Protein AF-A0A3D4LPK6-F1 (afdb_monomer_lite)

pLDDT: mean 95.9, std 2.82, range [78.75, 98.62]

Foldseek 3Di:
DVVCVVLVNQADDDDDDDDDDPVCCVVPVVVVVVVLVVLQVVLVCCVVPVQVVLVVCCVVVVDPHSVVSSVCSVVPPRHDDALVRCVVNVQSVVVVVCVVPCVVCPNDGDDPVRGDDD

Sequence (118 aa):
EAWNDATGGKSELYTGCIVINKEFAENNAEFVSEFLKQYEDSVKWVLENQKDASVLTAKHEIMPDAVLVEKALPYCGITFRKAVEAKDGLNDFYQILFDSNPASVGGSMPDDEFYFTE

Radius of gyration: 17.13 Å; chains: 1; bounding box: 43×25×40 Å

Secondary structure (DSSP, 8-state):
-HHHHHHTTS-----------HHHHHH-HHHHHHHHHHHHHHHHHHHH-HHHHHHHHHHTTSSS-HHHHHHHGGGTT-----HHHHHHHHHHHHHHHHHH-GGGGTSS---GGGS---

Structure (mmCIF, N/CA/C/O backbone):
data_AF-A0A3D4LPK6-F1
#
_entry.id   AF-A0A3D4LPK6-F1
#
loop_
_atom_site.group_PDB
_atom_site.id
_atom_site.type_symbol
_atom_site.label_atom_id
_atom_site.label_alt_id
_atom_site.label_comp_id
_atom_site.label_asym_id
_atom_site.label_entity_id
_atom_site.label_seq_id
_atom_site.pdbx_PDB_ins_code
_atom_site.Cartn_x
_atom_site.Cartn_y
_atom_site.Cartn_z
_atom_site.occupancy
_atom_site.B_iso_or_equiv
_atom_site.auth_seq_id
_atom_site.auth_comp_id
_atom_site.auth_asym_id
_atom_site.auth_atom_id
_atom_site.pdbx_PDB_model_num
ATOM 1 N N . GLU A 1 1 ? -7.125 -3.935 -15.214 1.00 82.38 1 GLU A N 1
ATOM 2 C CA . GLU A 1 1 ? -8.129 -3.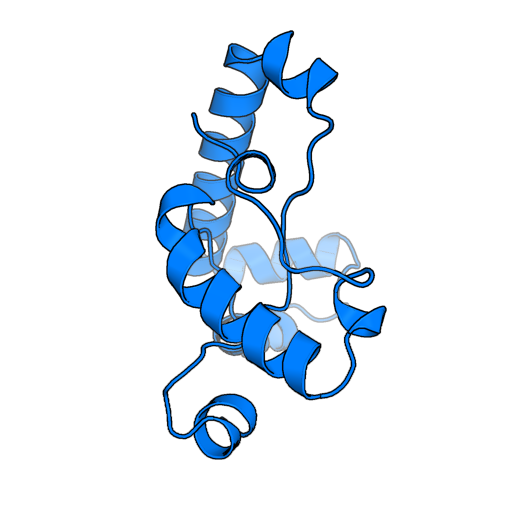969 -16.302 1.00 82.38 1 GLU A CA 1
ATOM 3 C C . GLU A 1 1 ? -9.310 -4.860 -15.942 1.00 82.38 1 GLU A C 1
ATOM 5 O O . GLU A 1 1 ? -10.341 -4.310 -15.593 1.00 82.38 1 GLU A O 1
ATOM 10 N N . ALA A 1 2 ? -9.147 -6.186 -15.850 1.00 93.19 2 ALA A N 1
ATOM 11 C CA . ALA A 1 2 ? -10.264 -7.104 -15.573 1.00 93.19 2 ALA A CA 1
ATOM 12 C C . ALA A 1 2 ? -11.127 -6.755 -14.339 1.00 93.19 2 ALA A C 1
ATOM 14 O O . ALA A 1 2 ? -12.346 -6.878 -14.401 1.00 93.19 2 ALA A O 1
ATOM 15 N N . TRP A 1 3 ? -10.521 -6.298 -13.234 1.00 93.50 3 TRP A N 1
ATOM 16 C CA . TRP A 1 3 ? -11.282 -5.844 -12.060 1.00 93.50 3 TRP A CA 1
ATOM 17 C C . TRP A 1 3 ? -12.166 -4.635 -12.376 1.00 93.50 3 TRP A C 1
ATOM 19 O O . TRP A 1 3 ? -13.364 -4.669 -12.131 1.00 93.50 3 TRP A O 1
ATOM 29 N N . ASN A 1 4 ? -11.582 -3.595 -12.970 1.00 92.50 4 ASN A N 1
ATOM 30 C CA . ASN A 1 4 ? -12.292 -2.373 -13.335 1.00 92.50 4 ASN A CA 1
ATOM 31 C C . ASN A 1 4 ? -13.470 -2.660 -14.281 1.00 92.50 4 ASN A C 1
ATOM 33 O O . ASN A 1 4 ? -14.550 -2.098 -14.114 1.00 92.50 4 ASN A O 1
ATOM 37 N N . ASP A 1 5 ? -13.280 -3.576 -15.234 1.00 95.00 5 ASP A N 1
ATOM 38 C CA . ASP A 1 5 ? -14.337 -3.999 -16.155 1.00 95.00 5 ASP A CA 1
ATOM 39 C C . ASP A 1 5 ? -15.448 -4.767 -15.426 1.00 95.00 5 ASP A C 1
ATOM 41 O O . ASP A 1 5 ? -16.631 -4.501 -15.636 1.00 95.00 5 ASP A O 1
ATOM 45 N N . ALA A 1 6 ? -15.082 -5.684 -14.524 1.00 93.38 6 ALA A N 1
ATOM 46 C CA . ALA A 1 6 ? -16.033 -6.471 -13.741 1.00 93.38 6 ALA A CA 1
ATOM 47 C C . ALA A 1 6 ? -16.868 -5.614 -12.774 1.00 93.38 6 ALA A C 1
ATOM 49 O O . ALA A 1 6 ? -18.028 -5.937 -12.516 1.00 93.38 6 ALA A O 1
ATOM 50 N N . THR A 1 7 ? -16.305 -4.520 -12.256 1.00 93.81 7 THR A N 1
ATOM 51 C CA . THR A 1 7 ? -16.992 -3.607 -11.329 1.00 93.81 7 THR A CA 1
ATOM 52 C C . THR A 1 7 ? -17.669 -2.430 -12.033 1.00 93.81 7 THR A C 1
ATOM 54 O O . THR A 1 7 ? -18.342 -1.628 -11.383 1.00 93.81 7 THR A O 1
ATOM 57 N N . GLY A 1 8 ? -17.522 -2.308 -13.357 1.00 93.00 8 GLY A N 1
ATOM 58 C CA . GLY A 1 8 ? -18.038 -1.174 -14.125 1.00 93.00 8 GLY A CA 1
ATOM 59 C C . GLY A 1 8 ? -17.443 0.164 -13.678 1.00 93.00 8 GLY A C 1
ATOM 60 O O . GLY A 1 8 ? -18.151 1.169 -13.661 1.00 93.00 8 GLY A O 1
ATOM 61 N N . GLY A 1 9 ? -16.177 0.161 -13.250 1.00 91.31 9 GLY A N 1
ATOM 62 C CA . GLY A 1 9 ? -15.467 1.339 -12.748 1.00 91.31 9 GLY A CA 1
ATOM 63 C C . GLY A 1 9 ? -15.883 1.810 -11.355 1.00 91.31 9 GLY A C 1
ATOM 64 O O . GLY A 1 9 ? -15.486 2.894 -10.944 1.00 91.31 9 GLY A O 1
ATOM 65 N N . LYS A 1 10 ? -16.686 1.028 -10.622 1.00 89.38 10 LYS A N 1
ATOM 66 C CA . LYS A 1 10 ? -17.163 1.394 -9.277 1.00 89.38 10 LYS A CA 1
ATOM 67 C C . LYS A 1 10 ? -16.160 1.120 -8.161 1.00 89.38 10 LYS A C 1
ATOM 69 O O . LYS A 1 10 ? -16.388 1.539 -7.040 1.00 89.38 10 LYS A O 1
ATOM 74 N N . SER A 1 11 ? -15.107 0.356 -8.435 1.00 94.62 11 SER A N 1
ATOM 75 C CA . SER A 1 11 ? -14.132 -0.043 -7.424 1.00 94.62 11 SER A CA 1
ATOM 76 C C . SER A 1 11 ? -12.756 -0.215 -8.050 1.00 94.62 11 SER A C 1
ATOM 78 O O . SER A 1 11 ? -12.618 -0.767 -9.146 1.00 94.62 11 SER A O 1
ATOM 80 N N . GLU A 1 12 ? -11.738 0.221 -7.315 1.00 93.12 12 GLU A N 1
ATOM 81 C CA . GLU A 1 12 ? -10.333 -0.050 -7.604 1.00 93.12 12 GLU A CA 1
ATOM 82 C C . GLU A 1 12 ? -9.895 -1.385 -6.983 1.00 93.12 12 GLU A C 1
ATOM 84 O O . GLU A 1 12 ? -10.475 -1.860 -6.007 1.00 93.12 12 GLU A O 1
ATOM 89 N N . LEU A 1 13 ? -8.868 -2.013 -7.563 1.00 93.19 13 LEU A N 1
ATOM 90 C CA . LEU A 1 13 ? -8.302 -3.249 -7.025 1.00 93.19 13 LEU A CA 1
ATOM 91 C C . LEU A 1 13 ? -7.191 -2.914 -6.028 1.00 93.19 13 LEU A C 1
ATOM 93 O O . LEU A 1 13 ? -6.144 -2.404 -6.426 1.00 93.19 13 LEU A O 1
ATOM 97 N N . TYR A 1 14 ? -7.390 -3.267 -4.761 1.00 93.50 14 TYR A N 1
ATOM 98 C CA . TYR A 1 14 ? -6.389 -3.103 -3.708 1.00 93.50 14 TYR A CA 1
ATOM 99 C C . TYR A 1 14 ? -5.699 -4.440 -3.430 1.00 93.50 14 TYR A C 1
ATOM 101 O O . TYR A 1 14 ? -6.349 -5.424 -3.082 1.00 93.50 14 TYR A O 1
ATOM 109 N N . THR A 1 15 ? -4.374 -4.491 -3.588 1.00 90.12 15 THR A N 1
ATOM 110 C CA . THR A 1 15 ? -3.588 -5.737 -3.467 1.00 90.12 15 THR A CA 1
ATOM 111 C C . THR A 1 15 ? -2.548 -5.714 -2.349 1.00 90.12 15 THR A C 1
ATOM 113 O O . THR A 1 15 ? -1.857 -6.709 -2.144 1.00 90.12 15 THR A O 1
ATOM 116 N N . GLY A 1 16 ? -2.412 -4.601 -1.627 1.00 92.75 16 GLY A N 1
ATOM 117 C CA . GLY A 1 16 ? -1.437 -4.445 -0.552 1.00 92.75 16 GLY A CA 1
ATOM 118 C C . GLY A 1 16 ? -1.863 -3.388 0.460 1.00 92.75 16 GLY A C 1
ATOM 119 O O . GLY A 1 16 ? -2.609 -2.467 0.133 1.00 92.75 16 GLY A O 1
ATOM 120 N N . CYS A 1 17 ? -1.393 -3.540 1.695 1.00 95.38 17 CYS A N 1
ATOM 121 C CA . CYS A 1 17 ? -1.595 -2.583 2.776 1.00 95.38 17 CYS A CA 1
ATOM 122 C C . CYS A 1 17 ? -0.437 -2.664 3.777 1.00 95.38 17 CYS A C 1
ATOM 124 O O . CYS A 1 17 ? 0.300 -3.652 3.820 1.00 95.38 17 CYS A O 1
ATOM 126 N N . ILE A 1 18 ? -0.300 -1.622 4.590 1.00 96.56 18 ILE A N 1
ATOM 127 C CA . ILE A 1 18 ? 0.501 -1.649 5.811 1.00 96.56 18 ILE A CA 1
ATOM 128 C C . ILE A 1 18 ? -0.471 -1.891 6.960 1.00 96.56 18 ILE A C 1
ATOM 130 O O . ILE A 1 18 ? -1.466 -1.181 7.084 1.00 96.56 18 ILE A O 1
ATOM 134 N N . VAL A 1 19 ? -0.177 -2.881 7.798 1.00 96.38 19 VAL A N 1
ATOM 135 C CA . VAL A 1 19 ? -0.948 -3.158 9.013 1.00 96.38 19 VAL A CA 1
ATOM 136 C C . VAL A 1 19 ? -0.072 -2.847 10.211 1.00 96.38 19 VAL A C 1
ATOM 138 O O . VAL A 1 19 ? 1.068 -3.306 10.294 1.00 96.38 19 VAL A O 1
ATOM 141 N N . ILE A 1 20 ? -0.620 -2.082 11.148 1.00 96.06 20 ILE A N 1
ATOM 142 C CA . ILE A 1 20 ? 0.039 -1.721 12.395 1.00 96.06 20 ILE A CA 1
ATOM 143 C C . ILE A 1 20 ? -0.840 -2.125 13.574 1.00 96.06 20 ILE A C 1
ATOM 145 O O . ILE A 1 20 ? -2.065 -2.036 13.522 1.00 96.06 20 ILE A O 1
ATOM 149 N N . ASN A 1 21 ? -0.215 -2.608 14.644 1.00 96.56 21 ASN A N 1
ATOM 150 C CA . ASN A 1 21 ? -0.929 -2.879 15.882 1.00 96.56 21 ASN A CA 1
ATOM 151 C C . ASN A 1 21 ? -1.391 -1.552 16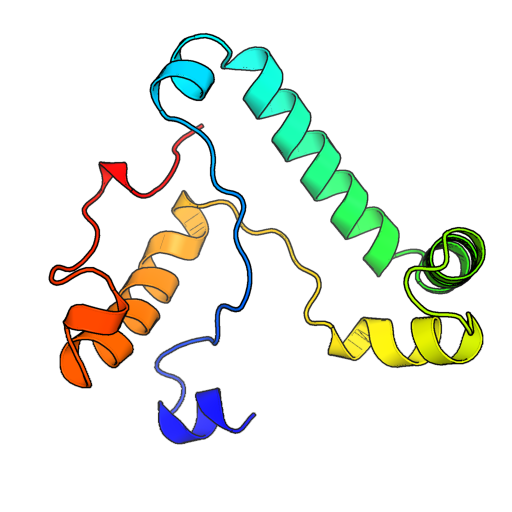.517 1.00 96.56 21 ASN A C 1
ATOM 153 O O . ASN A 1 21 ? -0.587 -0.630 16.655 1.00 96.56 21 ASN A O 1
ATOM 157 N N . LYS A 1 22 ? -2.666 -1.479 16.920 1.00 95.12 22 LYS A N 1
ATOM 158 C CA . LYS A 1 22 ? -3.290 -0.268 17.480 1.00 95.12 22 LYS A CA 1
ATOM 159 C C . LYS A 1 22 ? -2.539 0.277 18.699 1.00 95.12 22 LYS A C 1
ATOM 161 O O . LYS A 1 22 ? -2.131 1.431 18.688 1.00 95.12 22 LYS A O 1
ATOM 166 N N . GLU A 1 23 ? -2.271 -0.571 19.693 1.00 97.06 23 GLU A N 1
ATOM 167 C CA . GLU A 1 23 ? -1.557 -0.180 20.918 1.00 97.06 23 GLU A CA 1
ATOM 168 C C . GLU A 1 23 ? -0.137 0.315 20.611 1.00 97.06 23 GLU A C 1
ATOM 170 O O . GLU A 1 23 ? 0.339 1.281 21.207 1.00 97.06 23 GLU A O 1
ATOM 175 N N . PHE A 1 24 ? 0.551 -0.311 19.653 1.00 97.44 24 PHE A N 1
ATOM 176 C CA . PHE A 1 24 ? 1.858 0.171 19.219 1.00 97.44 24 PHE A CA 1
ATOM 177 C C . PHE A 1 24 ? 1.761 1.561 18.580 1.00 97.44 24 PHE A C 1
ATOM 179 O O . PHE A 1 24 ? 2.570 2.425 18.910 1.00 97.44 24 PHE A O 1
ATOM 186 N N . ALA A 1 25 ? 0.787 1.788 17.695 1.00 96.00 25 ALA A N 1
ATOM 187 C CA . ALA A 1 25 ? 0.624 3.072 17.022 1.00 96.00 25 ALA A CA 1
ATOM 188 C C . ALA A 1 25 ? 0.299 4.205 18.005 1.00 96.00 25 ALA A C 1
ATOM 190 O O . ALA A 1 25 ? 0.931 5.258 17.956 1.00 96.00 25 ALA A O 1
ATOM 191 N N . GLU A 1 26 ? -0.611 3.953 18.948 1.00 95.31 26 GLU A N 1
ATOM 192 C CA . GLU A 1 26 ? -1.003 4.909 19.990 1.00 95.31 26 GLU A CA 1
ATOM 193 C C . GLU A 1 26 ? 0.175 5.286 20.901 1.00 95.31 26 GLU A C 1
ATOM 195 O O . GLU A 1 26 ? 0.342 6.452 21.257 1.00 95.31 26 GLU A O 1
ATOM 200 N N . ASN A 1 27 ? 1.033 4.320 21.241 1.00 97.81 27 ASN A N 1
ATOM 201 C CA . ASN A 1 27 ? 2.176 4.547 22.126 1.00 97.81 27 ASN A CA 1
ATOM 202 C C . ASN A 1 27 ? 3.439 5.054 21.404 1.00 97.81 27 ASN A C 1
ATOM 204 O O . ASN A 1 27 ? 4.405 5.422 22.070 1.00 97.81 27 ASN A O 1
ATOM 208 N N . ASN A 1 28 ? 3.468 5.063 20.066 1.00 97.62 28 ASN A N 1
ATOM 209 C CA . ASN A 1 28 ? 4.662 5.390 19.275 1.00 97.62 28 ASN A CA 1
ATOM 210 C C . ASN A 1 28 ? 4.350 6.336 18.100 1.00 97.62 28 ASN A C 1
ATOM 212 O O . ASN A 1 28 ? 4.912 6.185 17.015 1.00 97.62 28 ASN A O 1
ATOM 216 N N . ALA A 1 29 ? 3.471 7.322 18.304 1.00 96.12 29 ALA A N 1
ATOM 217 C CA . ALA A 1 29 ? 2.961 8.193 17.239 1.00 96.12 29 ALA A CA 1
ATOM 218 C C . ALA A 1 29 ? 4.059 8.863 16.383 1.00 96.12 29 ALA A C 1
ATOM 220 O O . ALA A 1 29 ? 3.982 8.837 15.156 1.00 96.12 29 ALA A O 1
ATOM 221 N N . GLU A 1 30 ? 5.119 9.400 17.001 1.00 96.75 30 GLU A N 1
ATOM 222 C CA . GLU A 1 30 ? 6.232 10.028 16.266 1.00 96.75 30 GLU A CA 1
ATOM 223 C C . GLU A 1 30 ? 6.974 9.030 15.367 1.00 96.75 30 GLU A C 1
ATOM 225 O O . GLU A 1 30 ? 7.292 9.338 14.219 1.00 96.75 30 GLU A O 1
ATOM 230 N N . PHE A 1 31 ? 7.209 7.814 15.868 1.00 97.38 31 PHE A N 1
ATOM 231 C CA . PHE A 1 31 ? 7.851 6.757 15.092 1.00 97.38 31 PHE A CA 1
ATOM 232 C C . PHE A 1 31 ? 6.988 6.351 13.896 1.00 97.38 31 PHE A C 1
ATOM 234 O O . PHE A 1 31 ? 7.505 6.203 12.791 1.00 97.38 31 PHE A O 1
ATOM 241 N N . VAL A 1 32 ? 5.678 6.186 14.102 1.00 97.38 32 VAL A N 1
ATOM 242 C CA . VAL A 1 32 ? 4.748 5.809 13.029 1.00 97.38 32 VAL A CA 1
ATOM 243 C C . VAL A 1 32 ? 4.667 6.897 11.965 1.00 97.38 32 VAL A C 1
ATOM 245 O O . VAL A 1 32 ? 4.758 6.585 10.779 1.00 97.38 32 VAL A O 1
ATOM 248 N N . SER A 1 33 ? 4.558 8.163 12.373 1.00 96.12 33 SER A N 1
ATOM 249 C CA . SER A 1 33 ? 4.526 9.299 11.448 1.00 96.12 33 SER A CA 1
ATOM 250 C C . SER A 1 33 ? 5.798 9.367 10.597 1.00 96.12 33 SER A C 1
ATOM 252 O O . SER A 1 33 ? 5.724 9.461 9.371 1.00 96.12 33 SER A O 1
ATOM 254 N N . GLU A 1 34 ? 6.971 9.231 11.221 1.00 97.88 34 GLU A N 1
ATOM 255 C CA . GLU A 1 34 ? 8.239 9.253 10.493 1.00 97.88 34 GLU A CA 1
ATOM 256 C C . GLU A 1 34 ? 8.406 8.023 9.587 1.00 97.88 34 GLU A C 1
ATOM 258 O O . GLU A 1 34 ? 8.870 8.158 8.456 1.00 97.88 34 GLU A O 1
ATOM 263 N N . PHE A 1 35 ? 7.973 6.836 10.024 1.00 97.81 35 PHE A N 1
ATOM 264 C CA . PHE A 1 35 ? 7.969 5.638 9.183 1.00 97.81 35 PHE A CA 1
ATOM 265 C C . PHE A 1 35 ? 7.102 5.820 7.932 1.00 97.81 35 PHE A C 1
ATOM 267 O O . PHE A 1 35 ? 7.565 5.532 6.830 1.00 97.81 35 PHE A O 1
ATOM 274 N N . LEU A 1 36 ? 5.865 6.310 8.077 1.00 97.25 36 LEU A N 1
ATOM 275 C CA . LEU A 1 36 ? 4.950 6.514 6.948 1.00 97.25 36 LEU A CA 1
ATOM 276 C C . LEU A 1 36 ? 5.500 7.544 5.960 1.00 97.25 36 LEU A C 1
ATOM 278 O O . LEU A 1 36 ? 5.462 7.310 4.753 1.00 97.25 36 LEU A O 1
ATOM 282 N N . LYS A 1 37 ? 6.089 8.631 6.465 1.00 97.44 37 LYS A N 1
ATOM 283 C CA . LYS A 1 37 ? 6.776 9.626 5.639 1.00 97.44 37 LYS A CA 1
ATOM 284 C C . LYS A 1 37 ? 7.941 9.010 4.859 1.00 97.44 37 LYS A C 1
ATOM 286 O O . LYS A 1 37 ? 8.012 9.170 3.644 1.00 97.44 37 LYS A O 1
ATOM 291 N N . GLN A 1 38 ? 8.827 8.267 5.524 1.00 98.38 38 GLN A N 1
ATOM 292 C CA . GLN A 1 38 ? 9.949 7.602 4.850 1.00 98.38 38 GLN A CA 1
ATOM 293 C C . GLN A 1 38 ? 9.479 6.548 3.840 1.00 98.38 38 GLN A C 1
ATOM 295 O O . GLN A 1 38 ? 10.110 6.363 2.800 1.00 98.38 38 GLN A O 1
ATOM 300 N N . TYR A 1 39 ? 8.371 5.863 4.122 1.00 98.12 39 TYR A N 1
ATOM 301 C CA . TYR A 1 39 ? 7.777 4.897 3.206 1.00 98.12 39 TYR A CA 1
ATOM 302 C C . TYR A 1 39 ? 7.219 5.581 1.952 1.00 98.12 39 TYR A C 1
ATOM 304 O O . TYR A 1 39 ? 7.486 5.131 0.837 1.00 98.12 39 TYR A O 1
ATOM 312 N N . GLU A 1 40 ? 6.502 6.697 2.113 1.00 97.75 40 GLU A N 1
ATOM 313 C CA . GLU A 1 40 ? 6.025 7.518 0.997 1.00 97.75 40 GLU A CA 1
ATOM 314 C C . GLU A 1 40 ? 7.194 8.042 0.147 1.00 97.75 40 GLU A C 1
ATOM 316 O O . GLU A 1 40 ? 7.164 7.936 -1.082 1.00 97.75 40 GLU A O 1
ATOM 321 N N . ASP A 1 41 ? 8.252 8.543 0.788 1.00 98.50 41 ASP A N 1
ATOM 322 C CA . ASP A 1 41 ? 9.464 9.007 0.108 1.00 98.50 41 ASP A CA 1
ATOM 323 C C . ASP A 1 41 ? 10.171 7.862 -0.636 1.00 98.50 41 ASP A C 1
ATOM 325 O O . ASP A 1 41 ? 10.637 8.043 -1.762 1.00 98.50 41 ASP A O 1
ATOM 329 N N . SER A 1 42 ? 10.202 6.655 -0.061 1.00 98.38 42 SER A N 1
ATOM 330 C CA . SER A 1 42 ? 10.750 5.461 -0.714 1.00 98.38 42 SER A CA 1
ATOM 331 C C . SER A 1 42 ? 9.951 5.071 -1.959 1.00 98.38 42 SER A C 1
ATOM 333 O O . SER A 1 42 ? 10.541 4.800 -3.008 1.00 98.38 42 SER A O 1
ATOM 335 N N . VAL A 1 43 ? 8.617 5.097 -1.878 1.00 98.06 43 VAL A N 1
ATOM 336 C CA . VAL A 1 43 ? 7.726 4.854 -3.022 1.00 98.06 43 VAL A CA 1
ATOM 337 C C . VAL A 1 43 ? 7.972 5.880 -4.128 1.00 98.06 43 VAL A C 1
ATOM 339 O O . VAL A 1 43 ? 8.171 5.491 -5.281 1.00 98.06 43 VAL A O 1
ATOM 342 N N . LYS A 1 44 ? 8.021 7.176 -3.792 1.00 98.38 44 LYS A N 1
ATOM 343 C CA . LYS A 1 44 ? 8.330 8.248 -4.755 1.00 98.38 44 LYS A CA 1
ATOM 344 C C . LYS A 1 44 ? 9.687 8.025 -5.412 1.00 98.38 44 LYS A C 1
ATOM 346 O O . LYS A 1 44 ? 9.787 8.063 -6.636 1.00 98.38 44 LYS A O 1
ATOM 351 N N . TRP A 1 45 ? 10.705 7.698 -4.617 1.00 98.62 45 TRP A N 1
ATOM 352 C CA . TRP A 1 45 ? 12.045 7.439 -5.125 1.00 98.62 45 TRP A CA 1
ATOM 353 C C . TRP A 1 45 ? 12.064 6.291 -6.141 1.00 98.62 45 TRP A C 1
ATOM 355 O O . TRP A 1 45 ? 12.677 6.439 -7.196 1.00 98.62 45 TRP A O 1
ATOM 365 N N . VAL A 1 46 ? 11.360 5.180 -5.887 1.00 98.19 46 VAL A N 1
ATOM 366 C CA . VAL A 1 46 ? 11.270 4.059 -6.843 1.00 98.19 46 VAL A CA 1
ATOM 367 C C . VAL A 1 46 ? 10.613 4.492 -8.155 1.00 98.19 46 VAL A C 1
ATOM 369 O O . VAL A 1 46 ? 11.101 4.137 -9.229 1.00 98.19 46 VAL A O 1
ATOM 372 N N . LEU A 1 47 ? 9.529 5.269 -8.083 1.00 97.31 47 LEU A N 1
ATOM 373 C CA . LEU A 1 47 ? 8.800 5.736 -9.266 1.00 97.31 47 LEU A CA 1
ATOM 374 C C . LEU A 1 47 ? 9.629 6.703 -10.123 1.00 97.31 47 LEU A C 1
ATOM 376 O O . LEU A 1 47 ? 9.559 6.634 -11.352 1.00 97.31 47 LEU A O 1
ATOM 380 N N . GLU A 1 48 ? 10.429 7.559 -9.487 1.00 98.00 48 GLU A N 1
ATOM 381 C CA . GLU A 1 48 ? 11.295 8.545 -10.144 1.00 98.00 48 GLU A CA 1
ATOM 382 C C . GLU A 1 48 ? 12.633 7.954 -10.624 1.00 98.00 48 GLU A C 1
ATOM 384 O O . GLU A 1 48 ? 13.217 8.453 -11.584 1.00 98.00 48 GLU A O 1
ATOM 389 N N . ASN A 1 49 ? 13.113 6.872 -9.998 1.00 98.25 49 ASN A N 1
ATOM 390 C CA . ASN A 1 49 ? 14.451 6.306 -10.213 1.00 98.25 49 ASN A CA 1
ATOM 391 C C . ASN A 1 49 ? 14.397 4.812 -10.578 1.00 98.25 49 ASN A C 1
ATOM 393 O O . ASN A 1 49 ? 15.175 4.004 -10.071 1.00 98.25 49 ASN A O 1
ATOM 397 N N . GLN A 1 50 ? 13.491 4.426 -11.480 1.00 97.94 50 GLN A N 1
ATOM 398 C CA . GLN A 1 50 ? 13.197 3.019 -11.807 1.00 97.94 50 GLN A CA 1
ATOM 399 C C . GLN A 1 50 ? 14.427 2.192 -12.210 1.00 97.94 50 GLN A C 1
ATOM 401 O O . GLN A 1 50 ? 14.529 1.020 -11.852 1.00 97.94 50 GLN A O 1
ATOM 406 N N . LYS A 1 51 ? 15.387 2.803 -12.910 1.00 98.12 51 LYS A N 1
ATOM 407 C CA . LYS A 1 51 ? 16.646 2.151 -13.285 1.00 98.12 51 LYS A CA 1
ATOM 408 C C . LYS A 1 51 ? 17.538 1.845 -12.079 1.00 98.12 51 LYS A C 1
ATOM 410 O O . LYS A 1 51 ? 18.126 0.772 -12.001 1.00 98.12 51 LYS A O 1
ATOM 415 N N . ASP A 1 52 ? 17.653 2.770 -11.133 1.00 98.50 52 ASP A N 1
ATOM 416 C CA . ASP A 1 52 ? 18.476 2.544 -9.942 1.00 98.50 52 ASP A CA 1
ATOM 417 C C . ASP A 1 52 ? 17.772 1.578 -8.983 1.00 98.50 52 ASP A C 1
ATOM 419 O O . ASP A 1 52 ? 18.403 0.678 -8.422 1.00 98.50 52 ASP A O 1
ATOM 423 N N . ALA A 1 53 ? 16.447 1.701 -8.866 1.00 98.31 53 ALA A N 1
ATOM 424 C CA . ALA A 1 53 ? 15.612 0.755 -8.140 1.00 98.31 53 ALA A CA 1
ATOM 425 C C . ALA A 1 53 ? 15.774 -0.671 -8.690 1.00 98.31 53 ALA A C 1
ATOM 427 O O . ALA A 1 53 ? 15.965 -1.599 -7.908 1.00 98.31 53 ALA A O 1
ATOM 428 N N . SER A 1 54 ? 15.793 -0.854 -10.014 1.00 98.38 54 SER A N 1
ATOM 429 C CA . SER A 1 54 ? 15.918 -2.177 -10.632 1.00 98.38 54 SER A CA 1
ATOM 430 C C . SER A 1 54 ? 17.251 -2.869 -10.332 1.00 98.38 54 SER A C 1
ATOM 432 O O . SER A 1 54 ? 17.286 -4.071 -10.048 1.00 98.38 54 SER A O 1
ATOM 434 N N . VAL A 1 55 ? 18.347 -2.104 -10.312 1.00 98.38 55 VAL A N 1
ATOM 435 C CA . VAL A 1 55 ? 19.674 -2.595 -9.918 1.00 98.38 55 VAL A CA 1
ATOM 436 C C . VAL A 1 55 ? 19.682 -3.025 -8.452 1.00 98.38 55 VAL A C 1
ATOM 438 O O . VAL A 1 55 ? 20.233 -4.080 -8.133 1.00 98.38 55 VAL A O 1
ATOM 441 N N . LEU A 1 56 ? 19.056 -2.250 -7.558 1.00 98.19 56 LEU A N 1
ATOM 442 C CA . LEU A 1 56 ? 18.928 -2.617 -6.145 1.00 98.19 56 LEU A CA 1
ATOM 443 C C . LEU A 1 56 ? 18.082 -3.882 -5.963 1.00 98.19 56 LEU A C 1
ATOM 445 O O . LEU A 1 56 ? 18.501 -4.787 -5.244 1.00 98.19 56 LEU A O 1
ATOM 449 N N . THR A 1 57 ? 16.940 -3.987 -6.644 1.00 97.94 57 THR A N 1
ATOM 450 C CA . THR A 1 57 ? 16.065 -5.168 -6.588 1.00 97.94 57 THR A CA 1
ATOM 451 C C . THR A 1 57 ? 16.807 -6.443 -6.991 1.00 97.94 57 THR A C 1
ATOM 453 O O . THR A 1 57 ? 16.699 -7.452 -6.291 1.00 97.94 57 THR A O 1
ATOM 456 N N . ALA A 1 58 ? 17.601 -6.395 -8.067 1.00 97.50 58 ALA A N 1
ATOM 457 C CA . ALA A 1 58 ? 18.401 -7.535 -8.516 1.00 97.50 58 ALA A CA 1
ATOM 458 C C . ALA A 1 58 ? 19.565 -7.854 -7.577 1.00 97.50 58 ALA A C 1
ATOM 460 O O . ALA A 1 58 ? 19.779 -9.014 -7.228 1.00 97.50 58 ALA A O 1
ATOM 461 N N . LYS A 1 59 ? 20.279 -6.827 -7.103 1.00 97.75 59 LYS A N 1
ATOM 462 C CA . LYS A 1 59 ? 21.364 -6.978 -6.124 1.00 97.75 59 LYS A CA 1
ATOM 463 C C . LYS A 1 59 ? 20.895 -7.655 -4.833 1.00 97.75 59 LYS A C 1
ATOM 465 O O . LYS A 1 59 ? 21.665 -8.393 -4.227 1.00 97.75 59 LYS A O 1
ATOM 470 N N . HIS A 1 60 ? 19.668 -7.372 -4.407 1.00 97.69 60 HIS A N 1
ATOM 471 C CA . HIS A 1 60 ? 19.062 -7.940 -3.204 1.00 97.69 60 HIS A CA 1
ATOM 472 C C . HIS A 1 60 ? 18.250 -9.216 -3.470 1.00 97.69 60 HIS A C 1
ATOM 474 O O . HIS A 1 60 ? 17.525 -9.657 -2.584 1.00 97.69 60 HIS A O 1
ATOM 480 N N . GLU A 1 61 ? 18.374 -9.809 -4.662 1.00 96.38 61 GLU A N 1
ATOM 481 C CA . GLU A 1 61 ? 17.788 -11.108 -5.025 1.00 96.38 61 GLU A CA 1
ATOM 482 C C . GLU A 1 61 ? 16.252 -11.181 -4.891 1.00 96.38 61 GLU A C 1
ATOM 484 O O . GLU A 1 61 ? 15.678 -12.265 -4.835 1.00 96.38 61 GLU A O 1
ATOM 489 N N . ILE A 1 62 ? 15.564 -10.031 -4.901 1.00 95.62 62 ILE A N 1
ATOM 490 C CA . ILE A 1 62 ? 14.091 -9.968 -4.909 1.00 95.62 62 ILE A CA 1
ATOM 491 C C . ILE A 1 62 ? 13.567 -10.459 -6.264 1.00 95.62 62 ILE A C 1
ATOM 493 O O . ILE A 1 62 ? 12.601 -11.215 -6.343 1.00 95.62 62 ILE A O 1
ATOM 497 N N . MET A 1 63 ? 14.229 -10.035 -7.342 1.00 95.25 63 MET A N 1
ATOM 498 C CA . MET A 1 63 ? 14.014 -10.530 -8.697 1.00 95.25 63 MET A CA 1
ATOM 499 C C . MET A 1 63 ? 15.345 -10.456 -9.457 1.00 95.25 63 MET A C 1
ATOM 501 O O . MET A 1 63 ? 15.981 -9.409 -9.432 1.00 95.25 63 MET A O 1
ATOM 505 N N . PRO A 1 64 ? 15.785 -11.525 -10.140 1.00 90.94 64 PRO A N 1
ATOM 506 C CA . PRO A 1 64 ? 17.198 -11.709 -10.490 1.00 90.94 64 PRO A CA 1
ATOM 507 C C . PRO A 1 64 ? 17.739 -10.828 -11.630 1.00 90.94 64 PRO A C 1
ATOM 509 O O . PRO A 1 64 ? 18.951 -10.774 -11.817 1.00 90.94 64 PRO A O 1
ATOM 512 N N . ASP A 1 65 ? 16.887 -10.159 -12.409 1.00 97.06 65 ASP A N 1
ATOM 513 C CA . ASP A 1 65 ? 17.301 -9.435 -13.617 1.00 97.06 65 ASP A CA 1
ATOM 514 C C . ASP A 1 65 ? 16.834 -7.976 -13.577 1.00 97.06 65 ASP A C 1
ATOM 516 O O . ASP A 1 65 ? 15.638 -7.691 -13.650 1.00 97.06 65 ASP A O 1
ATOM 520 N N . ALA A 1 66 ? 17.788 -7.046 -13.488 1.00 97.75 66 ALA A N 1
ATOM 521 C CA . ALA A 1 66 ? 17.503 -5.616 -13.387 1.00 97.75 66 ALA A CA 1
ATOM 522 C C . ALA A 1 66 ? 16.770 -5.062 -14.625 1.00 97.75 66 ALA A C 1
ATOM 524 O O . ALA A 1 66 ? 15.918 -4.188 -14.498 1.00 97.75 66 ALA A O 1
ATOM 525 N N . VAL A 1 67 ? 17.038 -5.586 -15.827 1.00 97.94 67 VAL A N 1
ATOM 526 C CA . VAL A 1 67 ? 16.358 -5.132 -17.051 1.00 97.94 67 VAL A CA 1
ATOM 527 C C . VAL A 1 67 ? 14.892 -5.565 -17.040 1.00 97.94 67 VAL A C 1
ATOM 529 O O . VAL A 1 67 ? 14.018 -4.808 -17.465 1.00 97.94 67 VAL A O 1
ATOM 532 N N . LEU A 1 68 ? 14.601 -6.773 -16.555 1.00 97.69 68 LEU A N 1
ATOM 533 C CA . LEU A 1 68 ? 13.232 -7.247 -16.375 1.00 97.69 68 LEU A CA 1
ATOM 534 C C . LEU A 1 68 ? 12.514 -6.497 -15.250 1.00 97.69 68 LEU A C 1
ATOM 536 O O . LEU A 1 68 ? 11.346 -6.159 -15.428 1.00 97.69 68 LEU A O 1
ATOM 540 N N . VAL A 1 69 ? 13.196 -6.184 -14.144 1.00 97.69 69 VAL A N 1
ATOM 541 C CA . VAL A 1 69 ? 12.618 -5.374 -13.061 1.00 97.69 69 VAL A CA 1
ATOM 542 C C . VAL A 1 69 ? 12.247 -3.981 -13.564 1.00 97.69 69 VAL A C 1
ATOM 544 O O . VAL A 1 69 ? 11.109 -3.562 -13.380 1.00 97.69 69 VAL A O 1
ATOM 547 N N . GLU A 1 70 ? 13.158 -3.282 -14.247 1.00 98.06 70 GLU A N 1
ATOM 548 C CA . GLU A 1 70 ? 12.898 -1.934 -14.777 1.00 98.06 70 GLU A CA 1
ATOM 549 C C . GLU A 1 70 ? 11.679 -1.924 -15.709 1.00 98.06 70 GLU A C 1
ATOM 551 O O . GLU A 1 70 ? 10.824 -1.049 -15.616 1.00 98.06 70 GLU A O 1
ATOM 556 N N . LYS A 1 71 ? 11.540 -2.951 -16.558 1.00 97.44 71 LYS A N 1
ATOM 557 C CA . LYS A 1 71 ? 10.366 -3.116 -17.429 1.00 97.44 71 LYS A CA 1
ATOM 558 C C . LYS A 1 71 ? 9.077 -3.422 -16.667 1.00 97.44 71 LYS A C 1
ATOM 560 O O . LYS A 1 71 ? 8.004 -3.090 -17.165 1.00 97.44 71 LYS A O 1
ATOM 565 N N . ALA A 1 72 ? 9.166 -4.091 -15.521 1.00 96.19 72 ALA A N 1
ATOM 566 C CA . ALA A 1 72 ? 8.014 -4.498 -14.726 1.00 96.19 72 ALA A CA 1
ATOM 567 C C . ALA A 1 72 ? 7.486 -3.372 -13.825 1.00 96.19 72 ALA A C 1
ATOM 569 O O . ALA A 1 72 ? 6.276 -3.294 -13.630 1.00 96.19 72 ALA A O 1
ATOM 570 N N . LEU A 1 73 ? 8.358 -2.488 -13.323 1.00 96.00 73 LEU A N 1
ATOM 571 C CA . LEU A 1 73 ? 8.012 -1.431 -12.360 1.00 96.00 73 LEU A CA 1
ATOM 572 C C . LEU A 1 73 ? 6.764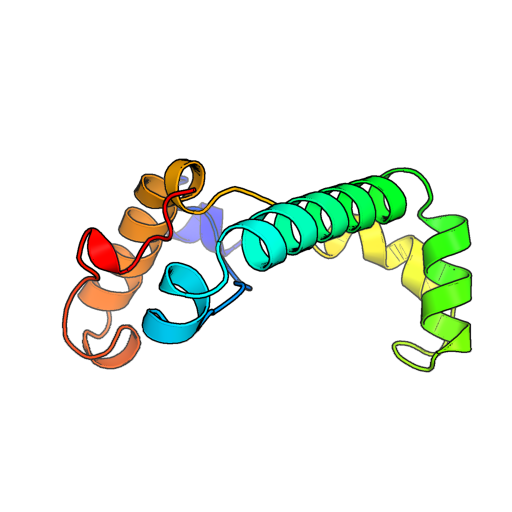 -0.605 -12.740 1.00 96.00 73 LEU A C 1
ATOM 574 O O . LEU A 1 73 ? 5.899 -0.449 -11.874 1.00 96.00 73 LEU A O 1
ATOM 578 N N . PRO A 1 74 ? 6.574 -0.154 -14.001 1.00 94.81 74 PRO A N 1
ATOM 579 C CA . PRO A 1 74 ? 5.363 0.573 -14.400 1.00 94.81 74 PRO A CA 1
ATOM 580 C C . PRO A 1 74 ? 4.055 -0.213 -14.224 1.00 94.81 74 PRO A C 1
ATOM 582 O O . PRO A 1 74 ? 2.987 0.383 -14.112 1.00 94.81 74 PRO A O 1
ATOM 585 N N . TYR A 1 75 ? 4.126 -1.544 -14.199 1.00 93.62 75 TYR A N 1
ATOM 586 C CA . TYR A 1 75 ? 2.977 -2.448 -14.102 1.00 93.62 75 TYR A CA 1
ATOM 587 C C . TYR A 1 75 ? 2.773 -3.014 -12.693 1.00 93.62 75 TYR A C 1
ATOM 589 O O . TYR A 1 75 ? 1.769 -3.676 -12.440 1.00 93.62 75 TYR A O 1
ATOM 597 N N . CYS A 1 76 ? 3.695 -2.752 -11.763 1.00 93.25 76 CYS A N 1
ATOM 598 C CA . CYS A 1 76 ? 3.607 -3.233 -10.384 1.00 93.25 76 CYS A CA 1
ATOM 599 C C . CYS A 1 76 ? 2.573 -2.475 -9.536 1.00 93.25 76 CYS A C 1
ATOM 601 O O . CYS A 1 76 ? 2.304 -2.894 -8.414 1.00 93.25 76 CYS A O 1
ATOM 603 N N . GLY A 1 77 ? 2.016 -1.363 -10.033 1.00 91.88 77 GLY A N 1
ATOM 604 C CA . GLY A 1 77 ? 1.034 -0.568 -9.289 1.00 91.88 77 GLY A CA 1
ATOM 605 C C . GLY A 1 77 ? 1.596 0.030 -7.994 1.00 91.88 77 GLY A C 1
ATOM 606 O O . GLY A 1 77 ? 0.855 0.204 -7.031 1.00 91.88 77 GLY A O 1
ATOM 607 N N . ILE A 1 78 ? 2.906 0.308 -7.952 1.00 95.31 78 ILE A N 1
ATOM 608 C CA . ILE A 1 78 ? 3.579 0.859 -6.770 1.00 95.31 78 ILE A CA 1
ATOM 609 C C . ILE A 1 78 ? 3.006 2.247 -6.480 1.00 95.31 78 ILE A C 1
ATOM 611 O O . ILE A 1 78 ? 3.113 3.166 -7.290 1.00 95.31 78 ILE A O 1
ATOM 615 N N . THR A 1 79 ? 2.383 2.390 -5.317 1.00 95.44 79 THR A N 1
ATOM 616 C CA . THR A 1 79 ? 1.764 3.632 -4.864 1.00 95.44 79 THR A CA 1
ATOM 617 C C . THR A 1 79 ? 1.706 3.656 -3.341 1.00 95.44 79 THR A C 1
ATOM 619 O O . THR A 1 79 ? 1.805 2.617 -2.687 1.00 95.44 79 THR A O 1
ATOM 622 N N . PHE A 1 80 ? 1.532 4.848 -2.784 1.00 96.50 80 PHE A N 1
ATOM 623 C CA . PHE A 1 80 ? 1.231 5.060 -1.379 1.00 96.50 80 PHE A CA 1
ATOM 624 C C . PHE A 1 80 ? 0.020 5.984 -1.296 1.00 96.50 80 PHE A C 1
ATOM 626 O O . PHE A 1 80 ? -0.027 7.008 -1.976 1.00 96.50 80 PHE A O 1
ATOM 633 N N . ARG A 1 81 ? -0.965 5.603 -0.485 1.00 95.75 81 ARG A N 1
ATOM 634 C CA . ARG A 1 81 ? -2.150 6.408 -0.182 1.00 95.75 81 ARG A CA 1
ATOM 635 C C . ARG A 1 81 ? -2.401 6.314 1.310 1.00 95.75 81 ARG A C 1
ATOM 637 O O . ARG A 1 81 ? -2.309 5.217 1.868 1.00 95.75 81 ARG A O 1
ATOM 644 N N . LYS A 1 82 ? -2.730 7.434 1.952 1.00 95.94 82 LYS A N 1
ATOM 645 C CA . LYS A 1 82 ? -3.070 7.409 3.376 1.00 95.94 82 LYS A CA 1
ATOM 646 C C . LYS A 1 82 ? -4.374 6.644 3.575 1.00 95.94 82 LYS A C 1
ATOM 648 O O . LYS A 1 82 ? -5.265 6.696 2.727 1.00 95.94 82 LYS A O 1
ATOM 653 N N . ALA A 1 83 ? -4.510 5.957 4.708 1.00 95.44 83 ALA A N 1
ATOM 654 C CA . ALA A 1 83 ? -5.697 5.145 4.981 1.00 95.44 83 ALA A CA 1
ATOM 655 C C . ALA A 1 83 ? -6.990 5.980 4.926 1.00 95.44 83 ALA A C 1
ATOM 657 O O . ALA A 1 83 ? -7.970 5.541 4.332 1.00 95.44 83 ALA A O 1
ATOM 658 N N . VAL A 1 84 ? -6.959 7.214 5.442 1.00 94.69 84 VAL A N 1
ATOM 659 C CA . VAL A 1 84 ? -8.093 8.153 5.385 1.00 94.69 84 VAL A CA 1
ATOM 660 C C . VAL A 1 84 ? -8.485 8.559 3.961 1.00 94.69 84 VAL A C 1
ATOM 662 O O . VAL A 1 84 ? -9.666 8.726 3.682 1.00 94.69 84 VAL A O 1
ATOM 665 N N . GLU A 1 85 ? -7.523 8.675 3.044 1.00 95.06 85 GLU A N 1
ATOM 666 C CA . GLU A 1 85 ? -7.770 9.029 1.638 1.00 95.06 85 GLU A CA 1
ATOM 667 C C . GLU A 1 85 ? -8.284 7.825 0.838 1.00 95.06 85 GLU A C 1
ATOM 669 O O . GLU A 1 85 ? -9.052 7.976 -0.107 1.00 95.06 85 GLU A O 1
ATOM 674 N N . ALA A 1 86 ? -7.847 6.619 1.210 1.00 95.56 86 ALA A N 1
ATOM 675 C CA . ALA A 1 86 ? -8.219 5.377 0.543 1.00 95.56 86 ALA A CA 1
ATOM 676 C C . ALA A 1 86 ? -9.519 4.755 1.079 1.00 95.56 86 ALA A C 1
ATOM 678 O O . ALA A 1 86 ? -10.041 3.841 0.443 1.00 95.56 86 ALA A O 1
ATOM 679 N N . LYS A 1 87 ? -10.029 5.228 2.225 1.00 96.00 87 LYS A N 1
ATOM 680 C CA . LYS A 1 87 ? -11.146 4.629 2.969 1.00 96.00 87 LYS A CA 1
ATOM 681 C C . LYS A 1 87 ? -12.380 4.362 2.107 1.00 96.00 87 LYS A C 1
ATOM 683 O O . LYS A 1 87 ? -12.882 3.243 2.121 1.00 96.00 87 LYS A O 1
ATOM 688 N N . ASP A 1 88 ? -12.855 5.351 1.354 1.00 95.62 88 ASP A N 1
ATOM 689 C CA . ASP A 1 88 ? -14.089 5.203 0.570 1.00 95.62 88 ASP A CA 1
ATOM 690 C C . ASP A 1 88 ? -13.937 4.129 -0.519 1.00 95.62 88 ASP A C 1
ATOM 692 O O . ASP A 1 88 ? -14.749 3.210 -0.603 1.00 95.62 88 ASP A O 1
ATOM 696 N N . GLY A 1 89 ? -12.836 4.161 -1.277 1.00 96.06 89 GLY A N 1
ATOM 697 C CA . GLY A 1 89 ? -12.567 3.150 -2.305 1.00 96.06 89 GLY A CA 1
ATOM 698 C C . GLY A 1 89 ? -12.293 1.752 -1.732 1.00 96.06 89 GLY A C 1
ATOM 699 O O . GLY A 1 89 ? -12.679 0.750 -2.339 1.00 96.06 89 GLY A O 1
ATOM 700 N N . LEU A 1 90 ? -11.679 1.663 -0.545 1.00 96.81 90 LEU A N 1
ATOM 701 C CA . LEU A 1 90 ? -11.522 0.403 0.187 1.00 96.81 90 LEU A CA 1
ATOM 702 C C . LEU A 1 90 ? -12.873 -0.149 0.647 1.00 96.81 90 LEU A C 1
ATOM 704 O O . LEU A 1 90 ? -13.109 -1.345 0.506 1.00 96.81 90 LEU A O 1
ATOM 708 N N . ASN A 1 91 ? -13.780 0.700 1.134 1.00 96.75 91 ASN A N 1
ATOM 709 C CA . ASN A 1 91 ? -15.132 0.286 1.497 1.00 96.75 91 ASN A CA 1
ATOM 710 C C . ASN A 1 91 ? -15.909 -0.241 0.284 1.00 96.75 91 ASN A C 1
ATOM 712 O O . ASN A 1 91 ? -16.535 -1.293 0.396 1.00 96.75 91 ASN A O 1
ATOM 716 N N . ASP A 1 92 ? -15.810 0.406 -0.881 1.00 96.56 92 ASP A N 1
ATOM 717 C CA . ASP A 1 92 ? -16.412 -0.103 -2.122 1.00 96.56 92 ASP A CA 1
ATOM 718 C C . ASP A 1 92 ? -15.831 -1.474 -2.512 1.00 96.56 92 ASP A C 1
ATOM 720 O O . ASP A 1 92 ? -16.565 -2.403 -2.859 1.00 96.56 92 ASP A O 1
ATOM 724 N N . PHE A 1 93 ? -14.507 -1.631 -2.413 1.00 97.31 93 PHE A N 1
ATOM 725 C CA . PHE A 1 93 ? -13.822 -2.902 -2.659 1.00 97.31 93 PHE A CA 1
ATOM 726 C C . PHE A 1 93 ? -14.279 -4.004 -1.689 1.00 97.31 93 PHE A C 1
ATOM 728 O O . PHE A 1 93 ? -14.652 -5.099 -2.119 1.00 97.31 93 PHE A O 1
ATOM 735 N N . TYR A 1 94 ? -14.304 -3.721 -0.386 1.00 97.31 94 TYR A N 1
ATOM 736 C CA . TYR A 1 94 ? -14.728 -4.675 0.634 1.00 97.31 94 TYR A CA 1
ATOM 737 C C . TYR A 1 94 ? -16.210 -5.016 0.536 1.00 97.31 94 TYR A C 1
ATOM 739 O O . TYR A 1 94 ? -16.555 -6.170 0.770 1.00 97.31 94 TYR A O 1
ATOM 747 N N . GLN A 1 95 ? -17.070 -4.078 0.130 1.00 97.25 95 GLN A N 1
ATOM 748 C CA . GLN A 1 95 ? -18.494 -4.343 -0.053 1.00 97.25 95 GLN A CA 1
ATOM 749 C C . GLN A 1 95 ? -18.718 -5.379 -1.156 1.00 97.25 95 GLN A C 1
ATOM 751 O O . GLN A 1 95 ? -19.480 -6.320 -0.964 1.00 97.25 95 GLN A O 1
ATOM 756 N N . ILE A 1 96 ? -17.995 -5.273 -2.275 1.00 96.44 96 ILE A N 1
ATOM 757 C CA . ILE A 1 96 ? -18.063 -6.262 -3.362 1.00 96.44 96 ILE A CA 1
ATOM 758 C C . ILE A 1 96 ? -17.636 -7.649 -2.867 1.00 96.44 96 ILE A C 1
ATOM 760 O O . ILE A 1 96 ? -18.285 -8.653 -3.174 1.00 96.44 96 ILE A O 1
ATOM 764 N N . LEU A 1 97 ? -16.551 -7.718 -2.089 1.00 96.19 97 LEU A N 1
ATOM 765 C CA . LEU A 1 97 ? -16.084 -8.975 -1.507 1.00 96.19 97 LEU A CA 1
ATOM 766 C C . LEU A 1 97 ? -17.098 -9.545 -0.507 1.00 96.19 97 LEU A C 1
ATOM 768 O O . LEU A 1 97 ? -17.415 -10.731 -0.569 1.00 96.19 97 LEU A O 1
ATOM 772 N N . PHE A 1 98 ? -17.639 -8.700 0.367 1.00 97.69 98 PHE A N 1
ATOM 773 C CA . PHE A 1 98 ? -18.634 -9.064 1.368 1.00 97.69 98 PHE A CA 1
ATOM 774 C C . PHE A 1 98 ? -19.925 -9.589 0.730 1.00 97.69 98 PHE A C 1
ATOM 776 O O . PHE A 1 98 ? -20.403 -10.653 1.120 1.00 97.69 98 PHE A O 1
ATOM 783 N N . ASP A 1 99 ? -20.444 -8.899 -0.289 1.00 97.06 99 ASP A N 1
ATOM 784 C CA . ASP A 1 99 ? -21.643 -9.300 -1.033 1.00 97.06 99 ASP A CA 1
ATOM 785 C C . ASP A 1 99 ? -21.452 -10.649 -1.739 1.00 97.06 99 ASP A C 1
ATOM 787 O O . ASP A 1 99 ? -22.393 -11.437 -1.855 1.00 97.06 99 ASP A O 1
ATOM 791 N N . SER A 1 100 ? -20.228 -10.942 -2.195 1.00 96.19 100 SER A N 1
ATOM 792 C CA . SER A 1 100 ? -19.896 -12.235 -2.793 1.00 96.19 100 SER A CA 1
ATOM 793 C C . SER A 1 100 ? -19.722 -13.343 -1.752 1.00 96.19 100 SER A C 1
ATOM 795 O O . SER A 1 100 ? -20.142 -14.476 -1.993 1.00 96.19 100 SER A O 1
ATOM 797 N N . ASN A 1 101 ? -19.024 -13.065 -0.650 1.00 97.81 101 ASN A N 1
ATOM 798 C CA . ASN A 1 101 ? -18.753 -14.006 0.429 1.00 97.81 101 ASN A CA 1
ATOM 799 C C . ASN A 1 101 ? -18.338 -13.249 1.706 1.00 97.81 101 ASN A C 1
ATOM 801 O O . ASN A 1 101 ? -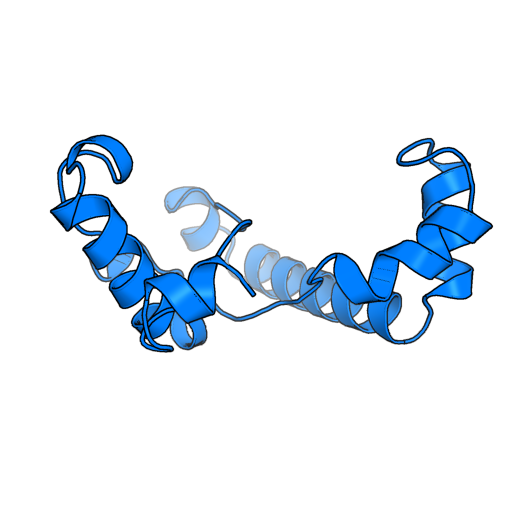17.169 -12.890 1.836 1.00 97.81 101 ASN A O 1
ATOM 805 N N . PRO A 1 102 ? -19.211 -13.111 2.719 1.00 97.94 102 PRO A N 1
ATOM 806 C CA . PRO A 1 102 ? -18.886 -12.378 3.945 1.00 97.94 102 PRO A CA 1
ATOM 807 C C . PRO A 1 102 ? -17.601 -12.843 4.645 1.00 97.94 102 PRO A C 1
ATOM 809 O O . PRO A 1 102 ? -16.897 -12.041 5.259 1.00 97.94 102 PRO A O 1
ATOM 812 N N . ALA A 1 103 ? -17.248 -14.129 4.530 1.00 97.94 103 ALA A N 1
ATOM 813 C CA . ALA A 1 103 ? -16.042 -14.676 5.145 1.00 97.94 103 ALA A CA 1
ATOM 814 C C . ALA A 1 103 ? -14.736 -14.108 4.557 1.00 97.94 103 ALA A C 1
ATOM 816 O O . ALA A 1 103 ? -13.713 -14.155 5.235 1.00 97.94 103 ALA A O 1
ATOM 817 N N . SER A 1 104 ? -14.741 -13.548 3.338 1.00 96.25 104 SER A N 1
ATOM 818 C CA . SER A 1 104 ? -13.529 -12.985 2.724 1.00 96.25 104 SER A CA 1
ATOM 819 C C . SER A 1 104 ? -13.058 -11.682 3.370 1.00 96.25 104 SER A C 1
ATOM 821 O O . SER A 1 104 ? -11.901 -11.315 3.193 1.00 96.25 104 SER A O 1
ATOM 823 N N . VAL A 1 105 ? -13.931 -10.995 4.113 1.00 96.25 105 VAL A N 1
ATOM 824 C CA . VAL A 1 105 ? -13.596 -9.780 4.880 1.00 96.25 105 VAL A CA 1
ATOM 825 C C . VAL A 1 105 ? -13.709 -9.996 6.395 1.00 96.25 105 VAL A C 1
ATOM 827 O O . VAL A 1 105 ? -13.716 -9.046 7.163 1.00 96.25 105 VAL A O 1
ATOM 830 N N . GLY A 1 106 ? -13.794 -11.253 6.848 1.00 95.62 106 GLY A N 1
ATOM 831 C CA . GLY A 1 106 ? -13.875 -11.588 8.276 1.00 95.62 106 GLY A CA 1
ATOM 832 C C . GLY A 1 106 ? -15.293 -11.642 8.858 1.00 95.62 106 GLY A C 1
ATOM 833 O O . GLY A 1 106 ? -15.443 -11.775 10.068 1.00 95.62 106 GLY A O 1
ATOM 834 N N . GLY A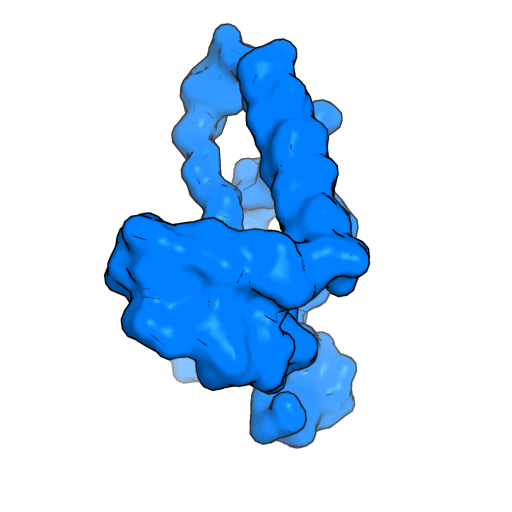 1 107 ? -16.334 -11.604 8.020 1.00 97.56 107 GLY A N 1
ATOM 835 C CA . GLY A 1 107 ? -17.736 -11.788 8.418 1.00 97.56 107 GLY A CA 1
ATOM 836 C C . GLY A 1 107 ? -18.530 -10.498 8.631 1.00 97.56 107 GLY A C 1
ATOM 837 O O . GLY A 1 107 ? -19.754 -10.560 8.728 1.00 97.56 107 GLY A O 1
ATOM 838 N N . SER A 1 108 ? -17.870 -9.341 8.649 1.00 97.56 108 SER A N 1
ATOM 839 C CA . SER A 1 108 ? -18.492 -8.016 8.735 1.00 97.56 108 SER A CA 1
ATOM 840 C C . SER A 1 108 ? -17.661 -6.983 7.979 1.00 97.56 108 SER A C 1
ATOM 842 O O . SER A 1 108 ? -16.461 -7.169 7.797 1.00 97.56 108 SER A O 1
ATOM 844 N N . MET A 1 109 ? -18.293 -5.886 7.564 1.00 97.81 109 MET A N 1
ATOM 845 C CA . MET A 1 109 ? -17.575 -4.736 7.014 1.00 97.81 109 MET A CA 1
ATOM 846 C C . MET A 1 109 ? -16.699 -4.073 8.091 1.00 97.81 109 MET A C 1
ATOM 848 O O . MET A 1 109 ? -17.095 -4.080 9.262 1.00 97.81 109 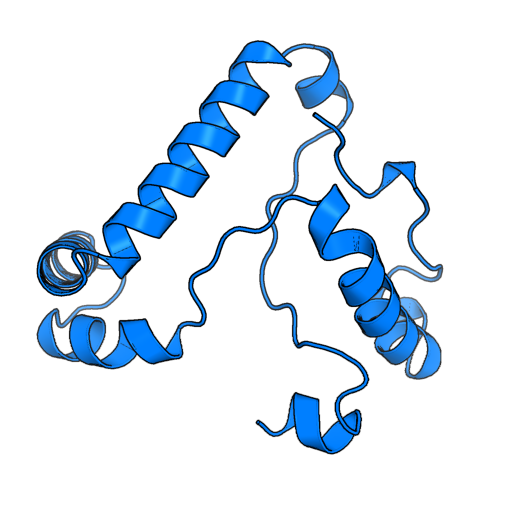MET A O 1
ATOM 852 N N . PRO A 1 110 ? -15.531 -3.515 7.722 1.00 95.94 110 PRO A N 1
ATOM 853 C CA . PRO A 1 110 ? -14.696 -2.763 8.651 1.00 95.94 110 PRO A CA 1
ATOM 854 C C . PRO A 1 110 ? -15.417 -1.506 9.149 1.00 95.94 110 PRO A C 1
ATOM 856 O O . PRO A 1 110 ? -16.187 -0.883 8.415 1.00 95.94 110 PRO A O 1
ATOM 859 N N . ASP A 1 111 ? -15.154 -1.139 10.400 1.00 95.94 111 ASP A N 1
ATOM 860 C CA . ASP A 1 111 ? -15.604 0.122 10.981 1.00 95.94 111 ASP A CA 1
ATOM 861 C C . ASP A 1 111 ? -14.574 1.245 10.763 1.00 95.94 111 ASP A C 1
ATOM 863 O O . ASP A 1 111 ? -13.558 1.079 10.084 1.00 95.94 111 ASP A O 1
ATOM 867 N N . ASP A 1 112 ? -14.847 2.417 11.332 1.00 94.19 112 ASP A N 1
ATOM 868 C CA . ASP A 1 112 ? -13.983 3.585 11.188 1.00 94.19 112 ASP A CA 1
ATOM 869 C C . ASP A 1 112 ? -12.632 3.434 11.900 1.00 94.19 112 ASP A C 1
ATOM 871 O O . ASP A 1 112 ? -11.658 4.039 11.456 1.00 94.19 112 ASP A O 1
ATOM 875 N N . GLU A 1 113 ? -12.540 2.615 12.955 1.00 93.81 113 GLU A N 1
ATOM 876 C CA . GLU A 1 113 ? -11.284 2.384 13.682 1.00 93.81 113 GLU A CA 1
ATOM 877 C C . GLU A 1 113 ? -10.322 1.466 12.916 1.00 93.81 113 GLU A C 1
ATOM 879 O O . GLU A 1 113 ? -9.130 1.421 13.226 1.00 93.81 113 GLU A O 1
ATOM 884 N N . PHE A 1 114 ? -10.816 0.752 11.899 1.00 95.62 114 PHE A N 1
ATOM 885 C CA . PHE A 1 114 ? -9.992 -0.053 10.999 1.00 95.62 114 PHE A CA 1
ATOM 886 C C . PHE A 1 114 ? -8.984 0.793 10.203 1.00 95.62 114 PHE A C 1
ATOM 888 O O . PHE A 1 114 ? -7.904 0.314 9.849 1.00 95.62 114 PHE A O 1
ATOM 895 N N . TYR A 1 115 ? -9.326 2.052 9.917 1.00 96.62 115 TYR A N 1
ATOM 896 C CA . TYR A 1 115 ? -8.526 2.949 9.089 1.00 96.62 115 TYR A CA 1
ATOM 897 C C . TYR A 1 115 ? -7.676 3.876 9.959 1.00 96.62 115 TYR A C 1
ATOM 899 O O . TYR A 1 115 ? -8.189 4.715 10.698 1.00 96.62 115 TYR A O 1
ATOM 907 N N . PHE A 1 116 ? -6.352 3.751 9.845 1.00 95.81 116 PHE A N 1
ATOM 908 C CA . PHE A 1 116 ? -5.422 4.569 10.621 1.00 95.81 116 PHE A CA 1
ATOM 909 C C . PHE A 1 116 ? -5.601 6.069 10.338 1.00 95.81 116 PHE A C 1
ATOM 911 O O . PHE A 1 116 ? -5.691 6.487 9.182 1.00 95.81 116 PHE A O 1
ATOM 918 N N . THR A 1 117 ? -5.609 6.871 11.402 1.00 91.25 117 THR A N 1
ATOM 919 C CA . THR A 1 117 ? -5.663 8.335 11.344 1.00 91.25 117 THR A CA 1
ATOM 920 C C . THR A 1 117 ? -4.400 8.883 12.003 1.00 91.25 117 THR A C 1
ATOM 922 O O . THR A 1 117 ? -4.121 8.536 13.149 1.00 91.25 117 THR A O 1
ATOM 925 N N . GLU A 1 118 ? -3.636 9.681 11.251 1.00 78.75 118 GLU A N 1
ATOM 926 C CA . GLU A 1 118 ? -2.447 10.406 11.738 1.00 78.75 118 GLU A CA 1
ATOM 927 C C . GLU A 1 118 ? -2.807 11.548 12.697 1.00 78.75 118 GLU A C 1
ATOM 929 O O . GLU A 1 118 ? -3.849 12.211 12.473 1.00 78.75 118 GLU A O 1
#